Protein AF-A0A420QII5-F1 (afdb_monomer)

Nearest PDB structures (foldseek):
  6m53-assembly1_A-2 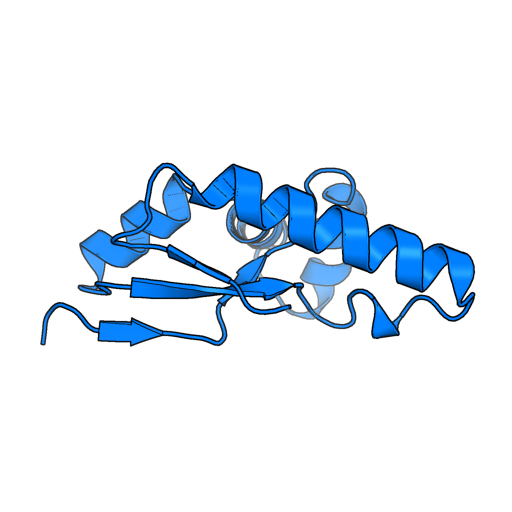 TM=9.913E-01  e=6.891E-16  Fusarium oxysporum
  7wjr-assembly1_B  TM=9.872E-01  e=1.453E-13  Aspergillus oryzae RIB40
  7a19-assembly1_A  TM=9.874E-01  e=4.466E-13  Aspergillus oryzae
  7wkl-assembly1_B  TM=9.883E-01  e=6.214E-13  Aspergillus oryzae
  7wmb-assembly1_A  TM=9.912E-01  e=9.236E-13  Aspergillus oryzae

Radius of gyration: 14.06 Å; Cα contacts (8 Å, |Δi|>4): 115; chains: 1; bounding box: 33×29×37 Å

Sequence (101 aa):
MLGKVALEEAFALPRHKERTRWWAGLFAIDPDKHAAEINDITDQRIKYMNEHGVGYTILSYTAPGVQDVWDPKEAQALAVEVNDYIADAIKAHPDRLGAFA

Mean predicted aligned error: 1.74 Å

InterPro domains:
  IPR032465 2-amino-3-carboxymuconate-6-semialdehyde decarboxylase [PTHR21240] (18-101)
  IPR032466 Metal-dependent hydrolase [SSF51556] (29-101)

Solvent-accessible surface area (backbone atoms only — not comparable to full-atom values): 5712 Å² total; per-residue (Å²): 126,72,61,39,74,51,70,86,42,55,34,54,63,69,93,42,46,70,60,47,27,58,58,26,64,78,83,35,100,49,20,69,60,51,36,51,56,30,50,42,77,70,58,70,49,46,50,50,26,60,78,68,28,39,40,32,39,29,31,33,77,34,86,67,53,55,80,69,44,83,52,68,68,59,22,52,52,49,50,52,52,52,50,56,49,52,53,64,71,37,62,89,37,71,82,38,41,50,71,60,132

Secondary structure (DSSP, 8-state):
--SEEEEEEEE--GGGHHHHHHHHTTT-S-HHHHHHHHH-SSSHHHHHHHHHTEEEEEEEEPSSGGGG--SHHHHHHHHHHHHHHHHHHHTT-TTTEEE--

Foldseek 3Di:
DAAAEEEAAEAEDLVCLVVQLVVCVVPPPRSVVVSVRRHDDPDVVVVVCVVVRHFAYEYEYDPPQLVVPPPPVVSVVRVVVVVVVNCVNCVVPPRHYHYDD

pLDDT: mean 98.55, std 0.8, range [91.56, 98.94]

Structure (mmCIF, N/CA/C/O backbone):
data_AF-A0A420QII5-F1
#
_entry.id   AF-A0A420QII5-F1
#
loop_
_atom_site.group_PDB
_atom_site.id
_atom_site.type_symbol
_atom_site.label_atom_id
_atom_site.label_alt_id
_atom_site.label_comp_id
_atom_site.label_asym_id
_atom_site.label_entity_id
_atom_site.label_seq_id
_atom_site.pdbx_PDB_ins_code
_atom_site.Cartn_x
_atom_site.Cartn_y
_atom_site.Cartn_z
_atom_site.occupancy
_atom_site.B_iso_or_equiv
_atom_site.auth_seq_id
_atom_site.auth_comp_id
_atom_site.auth_asym_id
_atom_site.auth_atom_id
_atom_site.pdbx_PDB_model_num
ATOM 1 N N . MET A 1 1 ? -16.838 12.866 14.434 1.00 91.56 1 MET A N 1
ATOM 2 C CA . MET A 1 1 ? -17.375 11.621 13.841 1.00 91.56 1 MET A CA 1
ATOM 3 C C . MET A 1 1 ? -16.298 10.546 13.905 1.00 91.56 1 MET A C 1
ATOM 5 O O . MET A 1 1 ? -15.187 10.802 13.439 1.00 91.56 1 MET A O 1
ATOM 9 N N . LEU A 1 2 ? -16.600 9.405 14.530 1.00 97.88 2 LEU A N 1
ATOM 10 C CA . LEU A 1 2 ? -15.729 8.222 14.561 1.00 97.88 2 LEU A CA 1
ATOM 11 C C . LEU A 1 2 ? -16.109 7.262 13.427 1.00 97.88 2 LEU A C 1
ATOM 13 O O . LEU A 1 2 ? -17.205 7.375 12.883 1.00 97.88 2 LEU A O 1
ATOM 17 N N . GLY A 1 3 ? -15.208 6.340 13.083 1.00 98.06 3 GLY A N 1
ATOM 18 C CA . GLY A 1 3 ? -15.475 5.317 12.069 1.00 98.06 3 GLY A CA 1
ATOM 19 C C . GLY A 1 3 ? -15.438 5.838 10.631 1.00 98.06 3 GLY A C 1
ATOM 20 O O . GLY A 1 3 ? -16.147 5.315 9.781 1.00 98.06 3 GLY A O 1
ATOM 21 N N . LYS A 1 4 ? -14.644 6.883 10.350 1.00 98.88 4 LYS A N 1
ATOM 22 C CA . LYS A 1 4 ? -14.464 7.376 8.971 1.00 98.88 4 LYS A CA 1
ATOM 23 C C . LYS A 1 4 ? -13.864 6.285 8.079 1.00 98.88 4 LYS A C 1
ATOM 25 O O . LYS A 1 4 ? -13.085 5.468 8.569 1.00 98.88 4 LYS A O 1
ATOM 30 N N . VAL A 1 5 ? -14.185 6.332 6.790 1.00 98.88 5 VAL A N 1
ATOM 31 C CA . VAL A 1 5 ? -13.570 5.492 5.757 1.00 98.88 5 VAL A CA 1
ATOM 32 C C . VAL A 1 5 ? -12.762 6.389 4.827 1.00 98.88 5 VAL A C 1
ATOM 34 O O . VAL A 1 5 ? -13.297 7.383 4.336 1.00 98.88 5 VAL A O 1
ATOM 37 N N . ALA A 1 6 ? -11.492 6.054 4.618 1.00 98.81 6 ALA A N 1
ATOM 38 C CA . ALA A 1 6 ? -10.615 6.697 3.641 1.00 98.81 6 ALA A CA 1
ATOM 39 C C . ALA A 1 6 ? -10.134 5.643 2.628 1.00 98.81 6 ALA A C 1
ATOM 41 O O . ALA A 1 6 ? -10.090 4.457 2.958 1.00 98.81 6 ALA A O 1
ATOM 42 N N . LEU A 1 7 ? -9.881 6.023 1.378 1.00 98.81 7 LEU A N 1
ATOM 43 C CA . LEU A 1 7 ? -9.710 5.048 0.292 1.00 98.81 7 LEU A CA 1
ATOM 44 C C . LEU A 1 7 ? -8.756 5.494 -0.823 1.00 98.81 7 LEU A C 1
ATOM 46 O O . LEU A 1 7 ? -8.803 4.946 -1.919 1.00 98.81 7 LEU A O 1
ATOM 50 N N . GLU A 1 8 ? -7.886 6.463 -0.551 1.00 98.75 8 GLU A N 1
ATOM 51 C CA . GLU A 1 8 ? -6.778 6.825 -1.443 1.00 98.75 8 GLU A CA 1
ATOM 52 C C . GLU A 1 8 ? -5.463 6.732 -0.657 1.00 98.75 8 GLU A C 1
ATOM 54 O O . GLU A 1 8 ? -4.653 7.653 -0.596 1.00 98.75 8 GLU A O 1
ATOM 59 N N . GLU A 1 9 ? -5.286 5.603 0.033 1.00 98.81 9 GLU A N 1
ATOM 60 C CA . GLU A 1 9 ? -4.261 5.447 1.061 1.00 98.81 9 GLU A CA 1
ATOM 61 C C . GLU A 1 9 ? -3.090 4.609 0.528 1.00 98.81 9 GLU A C 1
ATOM 63 O O . GLU A 1 9 ? -3.100 3.378 0.574 1.00 98.81 9 GLU A O 1
ATOM 68 N N . ALA A 1 10 ? -2.063 5.279 0.009 1.00 98.81 10 ALA A N 1
ATOM 69 C CA . ALA A 1 10 ? -0.979 4.613 -0.709 1.00 98.81 10 ALA A CA 1
ATOM 70 C C . ALA A 1 10 ? -0.055 3.750 0.181 1.00 98.81 10 ALA A C 1
ATOM 72 O O . ALA A 1 10 ? 0.238 4.103 1.333 1.00 98.81 10 ALA A O 1
ATOM 73 N N . PHE A 1 11 ? 0.482 2.670 -0.400 1.00 98.88 11 PHE A N 1
ATOM 74 C CA . PHE A 1 11 ? 1.623 1.903 0.118 1.00 98.88 11 PHE A CA 1
ATOM 75 C C . PHE A 1 11 ? 2.675 1.619 -0.970 1.00 98.88 11 PHE A C 1
ATOM 77 O O . PHE A 1 11 ? 2.408 1.733 -2.169 1.00 98.88 11 PHE A O 1
ATOM 84 N N . ALA A 1 12 ? 3.879 1.226 -0.553 1.00 98.81 12 ALA A N 1
ATOM 85 C CA . ALA A 1 12 ? 4.957 0.774 -1.432 1.00 98.81 12 ALA A CA 1
ATOM 86 C C . ALA A 1 12 ? 5.533 -0.573 -0.964 1.00 98.81 12 ALA A C 1
ATOM 88 O O . ALA A 1 12 ? 5.409 -0.950 0.198 1.00 98.81 12 ALA A O 1
ATOM 89 N N . LEU A 1 13 ? 6.184 -1.308 -1.873 1.00 98.75 13 LEU A N 1
ATOM 90 C CA . LEU A 1 13 ? 6.878 -2.543 -1.507 1.00 98.75 13 LEU A CA 1
ATOM 91 C C . LEU A 1 13 ? 8.159 -2.224 -0.712 1.00 98.75 13 LEU A C 1
ATOM 93 O O . LEU A 1 13 ? 8.985 -1.445 -1.204 1.00 98.75 13 LEU A O 1
ATOM 97 N N . PRO A 1 14 ? 8.426 -2.903 0.422 1.00 98.25 14 PRO A N 1
ATOM 98 C CA . PRO A 1 14 ? 9.612 -2.645 1.245 1.00 98.25 14 PRO A CA 1
ATOM 99 C C . PRO A 1 14 ? 10.949 -2.784 0.499 1.00 98.25 14 PRO A C 1
ATOM 101 O O . PRO A 1 14 ? 11.926 -2.098 0.814 1.00 98.25 14 PRO A O 1
ATOM 104 N N . ARG A 1 15 ? 11.006 -3.634 -0.539 1.00 98.56 15 ARG A N 1
ATOM 105 C CA . ARG A 1 15 ? 12.202 -3.808 -1.383 1.00 98.56 15 ARG A CA 1
ATOM 106 C C . ARG A 1 15 ? 12.562 -2.576 -2.223 1.00 98.56 15 ARG A C 1
ATOM 108 O O . ARG A 1 15 ? 13.650 -2.534 -2.783 1.00 98.56 15 ARG A O 1
ATOM 115 N N . HIS A 1 16 ? 11.677 -1.581 -2.310 1.00 98.12 16 HIS A N 1
ATOM 116 C CA . HIS A 1 16 ? 11.906 -0.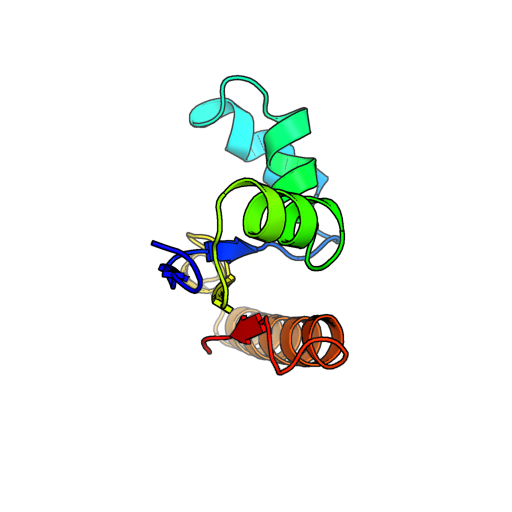321 -3.017 1.00 98.12 16 HIS A CA 1
ATOM 117 C C . HIS A 1 16 ? 12.240 0.856 -2.088 1.00 98.12 16 HIS A C 1
ATOM 119 O O . HIS A 1 16 ? 12.297 1.984 -2.570 1.00 98.12 16 HIS A O 1
ATOM 125 N N . LYS A 1 17 ? 12.474 0.638 -0.785 1.00 96.31 17 LYS A N 1
ATOM 126 C CA . LYS A 1 17 ? 12.644 1.711 0.218 1.00 96.31 17 LYS A CA 1
ATOM 127 C C . LYS A 1 17 ? 13.647 2.806 -0.174 1.00 96.31 17 LYS A C 1
ATOM 129 O O . LYS A 1 17 ? 13.347 3.982 0.011 1.00 96.31 17 LYS A O 1
ATOM 134 N N . GLU A 1 18 ? 14.788 2.460 -0.772 1.00 97.81 18 GLU A N 1
ATOM 135 C CA . GLU A 1 18 ? 15.781 3.439 -1.232 1.00 97.81 18 GLU A CA 1
ATOM 136 C C . GLU A 1 18 ? 15.228 4.315 -2.365 1.00 97.81 18 GLU A C 1
ATOM 138 O O . GLU A 1 18 ? 15.372 5.538 -2.337 1.00 97.81 18 GLU A O 1
ATOM 143 N N . ARG A 1 19 ? 14.545 3.695 -3.337 1.00 97.31 19 ARG A N 1
ATOM 144 C CA . ARG A 1 19 ? 13.897 4.388 -4.459 1.00 97.31 19 ARG A CA 1
ATOM 145 C C . ARG A 1 19 ? 12.749 5.268 -3.966 1.00 97.31 19 ARG A C 1
ATOM 147 O O . ARG A 1 19 ? 12.651 6.417 -4.382 1.00 97.31 19 ARG A O 1
ATOM 154 N N . THR A 1 20 ? 11.919 4.756 -3.062 1.00 98.31 20 THR A N 1
ATOM 155 C CA . THR A 1 20 ? 10.823 5.502 -2.433 1.00 98.31 20 THR A CA 1
ATOM 156 C C . THR A 1 20 ? 11.344 6.755 -1.735 1.00 98.31 20 THR A C 1
ATOM 158 O O . THR A 1 20 ? 10.858 7.850 -2.006 1.00 98.31 20 THR A O 1
ATOM 161 N N . ARG A 1 21 ? 12.381 6.621 -0.896 1.00 98.50 21 ARG A N 1
ATOM 162 C CA . ARG A 1 21 ? 13.013 7.754 -0.206 1.00 98.50 21 ARG A CA 1
ATOM 163 C C . ARG A 1 21 ? 13.571 8.784 -1.188 1.00 98.50 21 ARG A C 1
ATOM 165 O O . ARG A 1 21 ? 13.391 9.980 -0.985 1.00 98.50 21 ARG A O 1
ATOM 172 N N . TRP A 1 22 ? 14.244 8.329 -2.246 1.00 98.44 22 TRP A N 1
ATOM 173 C CA . TRP A 1 22 ? 14.791 9.216 -3.273 1.00 98.44 22 TRP A CA 1
ATOM 174 C C . TRP A 1 22 ? 13.700 10.078 -3.923 1.00 98.44 22 TRP A C 1
ATOM 176 O O . TRP A 1 22 ? 13.813 11.302 -3.930 1.00 98.44 22 TRP A O 1
ATOM 186 N N . TRP A 1 23 ? 12.620 9.458 -4.411 1.00 98.56 23 TRP A N 1
ATOM 187 C CA . TRP A 1 23 ? 11.505 10.178 -5.039 1.00 98.56 23 TRP A CA 1
ATOM 188 C C . TRP A 1 23 ? 10.762 11.092 -4.067 1.00 98.56 23 TRP A C 1
ATOM 190 O O . TRP A 1 23 ? 10.370 12.194 -4.450 1.00 98.56 23 TRP A O 1
ATOM 200 N N . ALA A 1 24 ? 10.632 10.679 -2.805 1.00 98.44 24 ALA A N 1
ATOM 201 C CA . ALA A 1 24 ? 10.017 11.491 -1.763 1.00 98.44 24 ALA A CA 1
ATOM 202 C C . ALA A 1 24 ? 10.700 12.850 -1.582 1.00 98.44 24 ALA A C 1
ATOM 204 O O . ALA A 1 24 ? 10.024 13.813 -1.236 1.00 98.44 24 ALA A O 1
ATOM 205 N N . GLY A 1 25 ? 11.992 12.978 -1.906 1.00 98.44 25 GLY A N 1
ATOM 206 C CA . GLY A 1 25 ? 12.701 14.260 -1.869 1.00 98.44 25 GLY A CA 1
ATOM 207 C C . GLY A 1 25 ? 12.108 15.350 -2.775 1.00 98.44 25 GLY A C 1
ATOM 208 O O . GLY A 1 25 ? 12.454 16.517 -2.616 1.00 98.44 25 GLY A O 1
ATOM 209 N N . LEU A 1 26 ? 11.213 14.997 -3.706 1.00 98.50 26 LEU A N 1
ATOM 210 C CA . LEU A 1 26 ? 10.536 15.948 -4.593 1.00 98.50 26 LEU A CA 1
ATOM 211 C C . LEU A 1 26 ? 9.161 16.409 -4.088 1.00 98.50 26 LEU A C 1
ATOM 213 O O . LEU A 1 26 ? 8.673 17.437 -4.551 1.00 98.50 26 LEU A O 1
ATOM 217 N N . PHE A 1 27 ? 8.524 15.673 -3.174 1.00 98.19 27 PHE A N 1
ATOM 218 C CA . PHE A 1 27 ? 7.139 15.942 -2.755 1.00 98.19 27 PHE A CA 1
ATOM 219 C C . PHE A 1 27 ? 6.902 15.864 -1.239 1.00 98.19 27 PHE A C 1
ATOM 221 O O . PHE A 1 27 ? 5.823 16.220 -0.769 1.00 98.19 27 PHE A O 1
ATOM 228 N N . ALA A 1 28 ? 7.891 15.430 -0.458 1.00 98.38 28 ALA A N 1
ATOM 229 C CA . ALA A 1 28 ? 7.855 15.392 0.996 1.00 98.38 28 ALA A CA 1
ATOM 230 C C . ALA A 1 28 ? 9.026 16.200 1.569 1.00 98.38 28 ALA A C 1
ATOM 232 O O . ALA A 1 28 ? 10.180 16.001 1.200 1.00 98.38 28 ALA A O 1
ATOM 233 N N . ILE A 1 29 ? 8.728 17.091 2.517 1.00 98.50 29 ILE A N 1
ATOM 234 C CA . ILE A 1 29 ? 9.751 17.876 3.231 1.00 98.50 29 ILE A CA 1
ATOM 235 C C . ILE A 1 29 ? 10.646 17.007 4.130 1.00 98.50 29 ILE A C 1
ATOM 237 O O . ILE A 1 29 ? 11.772 17.390 4.431 1.00 98.50 29 ILE A O 1
ATOM 241 N N . ASP A 1 30 ? 10.137 15.846 4.547 1.00 98.50 30 ASP A N 1
ATOM 242 C CA . ASP A 1 30 ? 10.847 14.820 5.307 1.00 98.50 30 ASP A CA 1
ATOM 243 C C . ASP A 1 30 ? 10.716 13.480 4.553 1.00 98.50 30 ASP A C 1
ATOM 245 O O . ASP A 1 30 ? 9.732 12.749 4.731 1.00 98.50 30 ASP A O 1
ATOM 249 N N . PRO A 1 31 ? 11.659 13.174 3.641 1.00 98.25 31 PRO A N 1
ATOM 250 C CA . PRO A 1 31 ? 11.593 11.973 2.813 1.00 98.25 31 PRO A CA 1
ATOM 251 C C . PRO A 1 31 ? 11.827 10.689 3.615 1.00 98.25 31 PRO A C 1
ATOM 253 O O . PRO A 1 31 ? 11.356 9.627 3.208 1.00 98.25 31 PRO A O 1
ATOM 256 N N . ASP A 1 32 ? 12.528 10.774 4.749 1.00 98.50 32 ASP A N 1
ATOM 257 C CA . ASP A 1 32 ? 12.763 9.645 5.647 1.00 98.50 32 ASP A CA 1
ATOM 258 C C . ASP A 1 32 ? 11.463 9.239 6.343 1.00 98.50 32 ASP A C 1
ATOM 260 O O . ASP A 1 32 ? 11.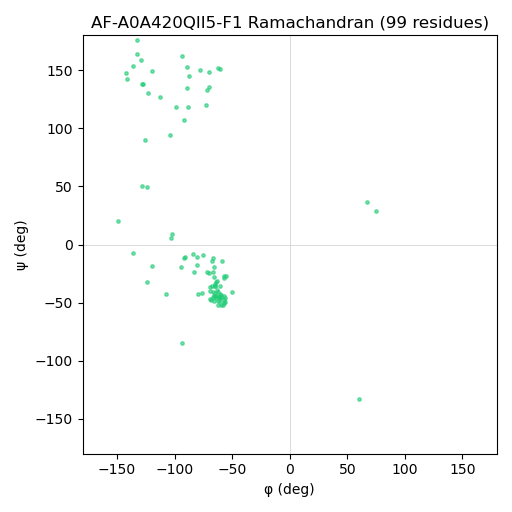087 8.064 6.317 1.00 98.50 32 ASP A O 1
ATOM 264 N N . LYS A 1 33 ? 10.720 10.218 6.873 1.00 98.56 33 LYS A N 1
ATOM 265 C CA . LYS A 1 33 ?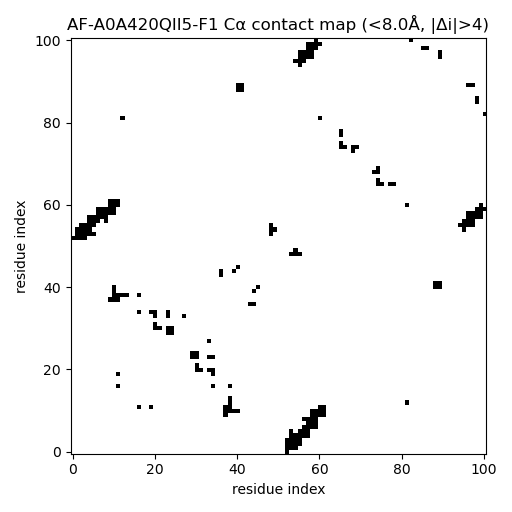 9.383 9.983 7.424 1.00 98.56 33 LYS A CA 1
ATOM 266 C C . LYS A 1 33 ? 8.426 9.431 6.369 1.00 98.56 33 LYS A C 1
ATOM 268 O O . LYS A 1 33 ? 7.773 8.422 6.625 1.00 98.56 33 LYS A O 1
ATOM 273 N N . HIS A 1 34 ? 8.369 10.043 5.183 1.00 98.69 34 HIS A N 1
ATOM 274 C CA . HIS A 1 34 ? 7.493 9.562 4.112 1.00 98.69 34 HIS A CA 1
ATOM 275 C C . HIS A 1 34 ? 7.795 8.102 3.749 1.00 98.69 34 HIS A C 1
ATOM 277 O O . HIS A 1 34 ? 6.882 7.282 3.682 1.00 98.69 34 HIS A O 1
ATOM 283 N N . ALA A 1 35 ? 9.073 7.763 3.551 1.00 98.50 35 ALA A N 1
ATOM 284 C CA . ALA A 1 35 ? 9.480 6.403 3.219 1.00 98.50 35 ALA A CA 1
ATOM 285 C C . ALA A 1 35 ? 9.164 5.403 4.344 1.00 98.50 35 ALA A C 1
ATOM 287 O O . ALA A 1 35 ? 8.856 4.250 4.049 1.00 98.50 35 ALA A O 1
ATOM 288 N N . ALA A 1 36 ? 9.216 5.814 5.612 1.00 98.50 36 ALA A N 1
ATOM 289 C CA . ALA A 1 36 ? 8.804 4.964 6.724 1.00 98.50 36 ALA A CA 1
ATOM 290 C C . ALA A 1 36 ? 7.284 4.707 6.717 1.00 98.50 36 ALA A C 1
ATOM 292 O O . ALA A 1 36 ? 6.865 3.558 6.801 1.00 98.50 36 ALA A O 1
ATOM 293 N N . GLU A 1 37 ? 6.461 5.747 6.555 1.00 98.69 37 GLU A N 1
ATOM 294 C CA . GLU A 1 37 ? 4.992 5.640 6.608 1.00 98.69 37 GLU A CA 1
ATOM 295 C C . GLU A 1 37 ? 4.396 4.888 5.409 1.00 98.69 37 GLU A C 1
ATOM 297 O O . GLU A 1 37 ? 3.483 4.079 5.566 1.00 98.69 37 GLU A O 1
ATOM 302 N N . ILE A 1 38 ? 4.915 5.117 4.200 1.00 98.56 38 ILE A N 1
ATOM 303 C CA . ILE A 1 38 ? 4.408 4.457 2.987 1.00 98.56 38 ILE A CA 1
ATOM 304 C C . ILE A 1 38 ? 4.773 2.965 2.917 1.00 98.56 38 ILE A C 1
ATOM 306 O O . ILE A 1 38 ? 4.090 2.203 2.236 1.00 98.56 38 ILE A O 1
ATOM 310 N N . ASN A 1 39 ? 5.832 2.541 3.614 1.00 98.50 39 ASN A N 1
ATOM 311 C CA . ASN A 1 39 ? 6.228 1.133 3.710 1.00 98.50 39 ASN A CA 1
ATOM 312 C C . ASN A 1 39 ? 5.602 0.418 4.924 1.00 98.50 39 ASN A C 1
ATOM 314 O O . ASN A 1 39 ? 5.693 -0.805 5.011 1.00 98.50 39 ASN A O 1
ATOM 318 N N . ASP A 1 40 ? 4.987 1.155 5.855 1.00 98.50 40 ASP A N 1
ATOM 319 C CA . ASP A 1 40 ? 4.247 0.597 6.987 1.00 98.50 40 ASP A CA 1
ATOM 320 C C . ASP A 1 40 ? 2.769 0.355 6.636 1.00 98.50 40 ASP A C 1
ATOM 322 O O . ASP A 1 40 ? 2.073 1.214 6.076 1.00 98.50 40 ASP A O 1
ATOM 326 N N . ILE A 1 41 ? 2.277 -0.825 7.020 1.00 98.75 41 ILE A N 1
ATOM 327 C CA . ILE A 1 41 ? 0.891 -1.248 6.796 1.00 98.75 41 ILE A CA 1
ATOM 328 C C . ILE A 1 41 ? 0.086 -1.241 8.098 1.00 98.75 41 ILE A C 1
ATOM 330 O O . ILE A 1 41 ? -1.060 -0.790 8.099 1.00 98.75 41 ILE A O 1
ATOM 334 N N . THR A 1 42 ? 0.656 -1.727 9.204 1.00 98.38 42 THR A N 1
ATOM 335 C CA . THR A 1 42 ? -0.124 -2.093 10.398 1.00 98.38 42 THR A CA 1
ATOM 336 C C . THR A 1 42 ? 0.245 -1.331 11.661 1.00 98.38 42 THR A C 1
ATOM 338 O O . THR A 1 42 ? -0.570 -1.299 12.578 1.00 98.38 42 THR A O 1
ATOM 341 N N . ASP A 1 43 ? 1.415 -0.701 11.745 1.00 98.25 43 ASP A N 1
ATOM 342 C CA . ASP A 1 43 ? 1.865 -0.098 13.000 1.00 98.25 43 ASP A CA 1
ATOM 343 C C . ASP A 1 43 ? 1.479 1.385 13.078 1.00 98.25 43 ASP A C 1
ATOM 345 O O . ASP A 1 43 ? 0.437 1.767 13.627 1.00 98.25 43 ASP A O 1
ATOM 349 N N . G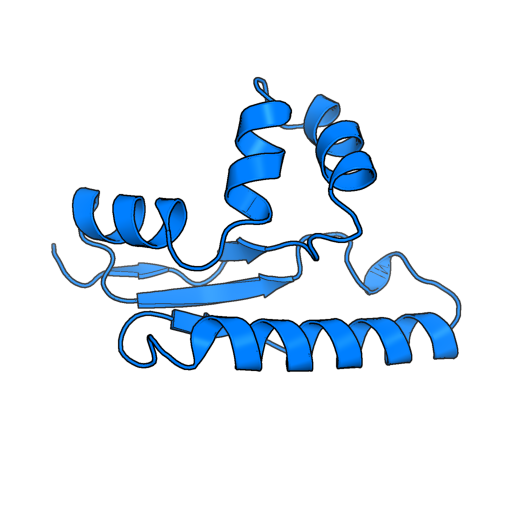LN A 1 44 ? 2.310 2.252 12.505 1.00 98.31 44 GLN A N 1
ATOM 350 C CA . GLN A 1 44 ? 2.138 3.700 12.548 1.00 98.31 44 GLN A CA 1
ATOM 351 C C . GLN A 1 44 ? 0.864 4.142 11.809 1.00 98.31 44 GLN A C 1
ATOM 353 O O . GLN A 1 44 ? 0.180 5.069 12.255 1.00 98.31 44 GLN A O 1
ATOM 358 N N . ARG A 1 45 ? 0.488 3.446 10.733 1.00 98.62 45 ARG A N 1
ATOM 359 C CA . ARG A 1 45 ? -0.748 3.695 9.984 1.00 98.62 45 ARG A CA 1
ATOM 360 C C . ARG A 1 45 ? -1.998 3.482 10.837 1.00 98.62 45 ARG A C 1
ATOM 362 O O . ARG A 1 45 ? -2.824 4.390 10.950 1.00 98.62 45 ARG A O 1
ATOM 369 N N . ILE A 1 46 ? -2.124 2.327 11.499 1.00 98.69 46 ILE A N 1
ATOM 370 C CA . ILE A 1 46 ? -3.270 2.042 12.381 1.00 98.69 46 ILE A CA 1
ATOM 371 C C . ILE A 1 46 ? -3.268 2.984 13.587 1.00 98.69 46 ILE A C 1
ATOM 373 O O . ILE A 1 46 ? -4.334 3.434 14.019 1.00 98.69 46 ILE A O 1
ATOM 377 N N . LYS A 1 47 ? -2.091 3.344 14.111 1.00 98.81 47 LYS A N 1
ATOM 378 C CA . LYS A 1 47 ? -1.978 4.351 15.171 1.00 98.81 47 LYS A CA 1
ATOM 379 C C . LYS A 1 47 ? -2.614 5.682 14.755 1.00 98.81 47 LYS A C 1
ATOM 381 O O . LYS A 1 47 ? -3.472 6.180 15.485 1.00 98.81 47 LYS A O 1
ATOM 386 N N . TYR A 1 48 ? -2.297 6.204 13.569 1.00 98.81 48 TYR A N 1
ATOM 387 C CA . TYR A 1 48 ? -2.934 7.425 13.062 1.00 98.81 48 TYR A CA 1
ATOM 388 C C . TYR A 1 48 ? -4.436 7.262 12.836 1.00 98.81 48 TYR A C 1
ATOM 390 O O . TYR A 1 48 ? -5.214 8.159 13.172 1.00 98.81 48 TYR A O 1
ATOM 398 N N . MET A 1 49 ? -4.871 6.107 12.326 1.00 98.81 49 MET A N 1
ATOM 399 C CA . MET A 1 49 ? -6.298 5.821 12.175 1.00 98.81 49 MET A CA 1
ATOM 400 C C . MET A 1 49 ? -7.031 5.920 13.519 1.00 98.81 49 MET A C 1
ATOM 402 O O . MET A 1 49 ? -8.093 6.541 13.599 1.00 98.81 49 MET A O 1
ATOM 406 N N . ASN A 1 50 ? -6.452 5.367 14.586 1.00 98.75 50 ASN A N 1
ATOM 407 C CA . ASN A 1 50 ? -7.024 5.421 15.930 1.00 98.75 50 ASN A CA 1
ATOM 408 C C . ASN A 1 50 ? -7.062 6.859 16.474 1.00 98.75 50 ASN A C 1
ATOM 410 O O . ASN A 1 50 ? -8.113 7.308 16.931 1.00 98.75 50 ASN A O 1
ATOM 414 N N . GLU A 1 51 ? -5.949 7.593 16.381 1.00 98.75 51 GLU A N 1
ATOM 415 C CA . GLU A 1 51 ? -5.821 8.976 16.872 1.00 98.75 51 GLU A CA 1
ATOM 416 C C . GLU A 1 51 ? -6.807 9.933 16.189 1.00 98.75 51 GLU A C 1
ATOM 418 O O . GLU A 1 51 ? -7.370 10.825 16.827 1.00 98.75 51 GLU A O 1
ATOM 423 N N . HIS A 1 52 ? -7.071 9.719 14.900 1.00 98.75 52 HIS A N 1
ATOM 424 C CA . HIS A 1 52 ? -7.919 10.598 14.101 1.00 98.75 52 HIS A CA 1
ATOM 425 C C . HIS A 1 52 ? -9.329 10.050 13.856 1.00 98.75 52 HIS A C 1
ATOM 427 O O . HIS A 1 52 ? -10.117 10.678 13.145 1.00 98.75 52 HIS A O 1
ATOM 433 N N . GLY A 1 53 ? -9.705 8.915 14.454 1.00 98.69 53 GLY A N 1
ATOM 434 C CA . GLY A 1 53 ? -11.047 8.333 14.353 1.00 98.69 53 GLY A CA 1
ATOM 435 C C . GLY A 1 53 ? -11.410 7.822 12.952 1.00 98.69 53 GLY A C 1
ATOM 436 O O . GLY A 1 53 ? -12.555 7.999 12.511 1.00 98.69 53 GLY A O 1
ATOM 437 N N . VAL A 1 54 ? -10.439 7.260 12.231 1.00 98.88 54 VAL A N 1
ATOM 438 C CA . VAL A 1 54 ? -10.622 6.510 10.981 1.00 98.88 54 VAL A CA 1
ATOM 439 C C . VAL A 1 54 ? -10.859 5.041 11.336 1.00 98.88 54 VAL A C 1
ATOM 441 O O . VAL A 1 54 ? -10.040 4.388 11.982 1.00 98.88 54 VAL A O 1
ATOM 444 N N . GLY A 1 55 ? -12.035 4.542 10.969 1.00 98.81 55 GLY A N 1
ATOM 445 C CA . GLY A 1 55 ? -12.438 3.164 11.232 1.00 98.81 55 GLY A CA 1
ATOM 446 C C . GLY A 1 55 ? -11.823 2.195 10.236 1.00 98.81 55 GLY A C 1
ATOM 447 O O . GLY A 1 55 ? -11.333 1.152 10.655 1.00 98.81 55 GLY A O 1
ATOM 448 N N . TYR A 1 56 ? -11.806 2.576 8.957 1.00 98.94 56 TYR A N 1
ATOM 449 C CA . TYR A 1 56 ? -11.387 1.705 7.867 1.00 98.94 56 TYR A CA 1
ATOM 450 C C . TYR A 1 56 ? -10.587 2.463 6.807 1.00 98.94 56 TYR A C 1
ATOM 452 O O . TYR A 1 56 ? -10.927 3.604 6.482 1.00 98.94 56 TYR A O 1
ATOM 460 N N . THR A 1 57 ? -9.562 1.831 6.246 1.00 98.94 57 THR A N 1
ATOM 461 C CA . THR A 1 57 ? -8.836 2.348 5.082 1.00 98.94 57 THR A CA 1
ATOM 462 C C . THR A 1 57 ? -8.764 1.312 3.968 1.00 98.94 57 THR A C 1
ATOM 464 O O . THR A 1 57 ? -8.532 0.131 4.221 1.00 98.94 57 THR A O 1
ATOM 467 N N . ILE A 1 58 ? -8.963 1.752 2.725 1.00 98.94 58 ILE A N 1
ATOM 468 C CA . ILE A 1 58 ? -8.669 0.943 1.538 1.00 98.94 58 ILE A CA 1
ATOM 469 C C . ILE A 1 58 ? -7.310 1.387 1.005 1.00 98.94 58 ILE A C 1
ATOM 471 O O . ILE A 1 58 ? -7.133 2.553 0.650 1.00 98.94 58 ILE A O 1
ATOM 475 N N . LEU A 1 59 ? -6.357 0.460 0.990 1.00 98.94 59 LEU A N 1
ATOM 476 C CA . LEU A 1 59 ? -4.990 0.702 0.552 1.00 98.94 59 LEU A CA 1
ATOM 477 C C . LEU A 1 59 ? -4.856 0.501 -0.961 1.00 98.94 59 LEU A C 1
ATOM 479 O O . LEU A 1 59 ? -5.491 -0.380 -1.541 1.00 98.94 59 LEU A O 1
ATOM 483 N N . SER A 1 60 ? -4.004 1.290 -1.602 1.00 98.94 60 SER A N 1
ATOM 484 C CA . SER A 1 60 ? -3.692 1.170 -3.030 1.00 98.94 60 SER A CA 1
ATOM 485 C C . SER A 1 60 ? -2.191 1.298 -3.272 1.00 98.94 60 SER A C 1
ATOM 487 O O . SER A 1 60 ? -1.463 1.902 -2.480 1.00 98.94 60 SER A O 1
ATOM 489 N N . TYR A 1 61 ? -1.689 0.697 -4.351 1.00 98.88 61 TYR A N 1
ATOM 490 C CA . TYR A 1 61 ? -0.269 0.807 -4.670 1.00 98.88 61 TYR A CA 1
ATOM 491 C C . TYR A 1 61 ? 0.070 2.228 -5.126 1.00 98.88 61 TYR A C 1
ATOM 493 O O . TYR A 1 61 ? -0.664 2.833 -5.906 1.00 98.88 61 TYR A O 1
ATOM 501 N N . THR A 1 62 ? 1.175 2.770 -4.616 1.00 98.69 62 THR A N 1
ATOM 502 C CA . THR A 1 62 ? 1.560 4.161 -4.869 1.00 98.69 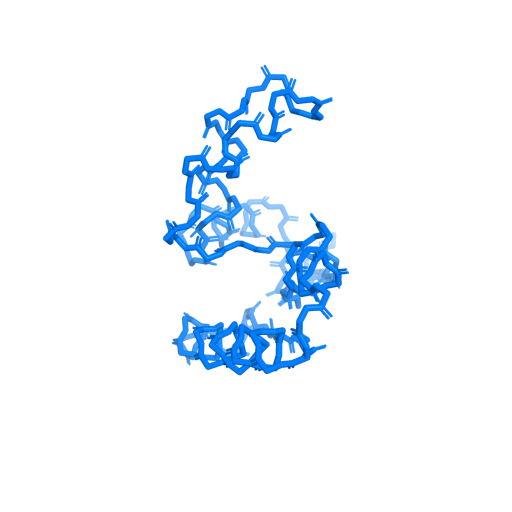62 THR A CA 1
ATOM 503 C C . THR A 1 62 ? 1.835 4.451 -6.346 1.00 98.69 62 THR A C 1
ATOM 505 O O . THR A 1 62 ? 2.288 3.585 -7.096 1.00 98.69 62 THR A O 1
ATOM 508 N N . ALA A 1 63 ? 1.619 5.702 -6.753 1.00 98.38 63 ALA A N 1
ATOM 509 C CA . ALA A 1 63 ? 1.905 6.175 -8.100 1.00 98.38 63 ALA A CA 1
ATOM 510 C C . ALA A 1 63 ? 3.413 6.444 -8.315 1.00 98.38 63 ALA A C 1
ATOM 512 O O . ALA A 1 63 ? 4.111 6.836 -7.376 1.00 98.38 63 ALA A O 1
ATOM 513 N N . PRO A 1 64 ? 3.930 6.287 -9.552 1.00 98.44 64 PRO A N 1
ATOM 514 C CA . PRO A 1 64 ? 3.259 5.736 -10.742 1.00 98.44 64 PRO A CA 1
ATOM 515 C C . PRO A 1 64 ? 3.096 4.204 -10.721 1.00 98.44 64 PRO A C 1
ATOM 517 O O . PRO A 1 64 ? 2.396 3.656 -11.563 1.00 98.44 64 PRO A O 1
ATOM 520 N N . GLY A 1 65 ? 3.715 3.507 -9.766 1.00 98.56 65 GLY A N 1
ATOM 521 C CA . GLY A 1 65 ? 3.466 2.089 -9.516 1.00 98.56 65 GLY A CA 1
ATOM 522 C C . GLY A 1 65 ? 3.771 1.186 -10.711 1.00 98.56 65 GLY A C 1
ATOM 523 O O . GLY A 1 65 ? 4.834 1.276 -11.322 1.00 98.56 65 GLY A O 1
ATOM 524 N N . VAL A 1 66 ? 2.840 0.284 -11.023 1.00 98.75 66 VAL A N 1
ATOM 525 C CA . VAL A 1 66 ? 2.951 -0.645 -12.160 1.00 98.75 66 VAL A CA 1
ATOM 526 C C . VAL A 1 66 ? 2.937 0.105 -13.495 1.00 98.75 66 VAL A C 1
ATOM 528 O O . VAL A 1 66 ? 3.557 -0.349 -14.451 1.00 98.75 66 VAL A O 1
ATOM 531 N N . GLN A 1 67 ? 2.291 1.271 -13.566 1.00 98.75 67 GLN A N 1
ATOM 532 C CA . GLN A 1 67 ? 2.178 2.059 -14.795 1.00 98.75 67 GLN A CA 1
ATOM 533 C C . GLN A 1 67 ? 3.518 2.653 -15.265 1.00 98.75 67 GLN A C 1
ATOM 535 O O . GLN A 1 67 ? 3.613 3.076 -16.414 1.00 98.75 67 GLN A O 1
ATOM 540 N N . ASP A 1 68 ? 4.551 2.659 -14.418 1.00 98.75 68 ASP A N 1
ATOM 541 C CA . ASP A 1 68 ? 5.921 3.057 -14.787 1.00 98.75 68 ASP A CA 1
ATOM 542 C C . ASP A 1 68 ? 6.703 1.938 -15.497 1.00 98.75 68 ASP A C 1
ATOM 544 O O . ASP A 1 68 ? 7.724 2.179 -16.140 1.00 98.75 68 ASP A O 1
ATOM 548 N N . VAL A 1 69 ? 6.237 0.691 -15.384 1.00 98.75 69 VAL A N 1
ATOM 549 C CA . VAL A 1 69 ? 6.899 -0.480 -15.962 1.00 98.75 69 VAL A CA 1
ATOM 550 C C . VAL A 1 69 ? 6.338 -0.729 -17.358 1.00 98.75 69 VAL A C 1
ATOM 552 O O . VAL A 1 69 ? 5.204 -1.173 -17.523 1.00 98.75 69 VAL A O 1
ATOM 555 N N . TRP A 1 70 ? 7.134 -0.440 -18.388 1.00 98.69 70 TRP A N 1
ATOM 556 C CA . TRP A 1 70 ? 6.687 -0.553 -19.781 1.00 98.69 70 TRP A CA 1
ATOM 557 C C . TRP A 1 70 ? 6.784 -1.976 -20.349 1.00 98.69 70 TRP A C 1
ATOM 559 O O . TRP A 1 70 ? 6.092 -2.279 -21.322 1.00 98.69 70 TRP A O 1
ATOM 569 N N . ASP A 1 71 ? 7.643 -2.844 -19.795 1.00 98.81 71 ASP A N 1
ATOM 570 C CA . ASP A 1 71 ? 7.688 -4.252 -20.197 1.00 98.81 71 ASP A CA 1
ATOM 571 C C . ASP A 1 71 ? 6.450 -4.984 -19.648 1.00 98.81 71 ASP A C 1
ATOM 573 O O . ASP A 1 71 ? 6.270 -5.048 -18.429 1.00 98.81 71 ASP A O 1
ATOM 577 N N . PRO A 1 72 ? 5.594 -5.577 -20.502 1.00 98.75 72 PRO A N 1
ATOM 578 C CA . PRO A 1 72 ? 4.341 -6.165 -20.038 1.00 98.75 72 PRO A CA 1
ATOM 579 C C . PRO A 1 72 ? 4.517 -7.344 -19.077 1.00 98.75 72 PRO A C 1
ATOM 581 O O . PRO A 1 72 ? 3.658 -7.569 -18.226 1.00 98.75 72 PRO A O 1
ATOM 584 N N . LYS A 1 73 ? 5.599 -8.126 -19.210 1.00 98.81 73 LYS A N 1
ATOM 585 C CA . LYS A 1 73 ? 5.823 -9.297 -18.351 1.00 98.81 73 LYS A CA 1
ATOM 586 C C . LYS A 1 73 ? 6.300 -8.864 -16.973 1.00 98.81 73 LYS A C 1
ATOM 588 O O . LYS A 1 73 ? 5.831 -9.412 -15.978 1.00 98.81 73 LYS A O 1
ATOM 593 N N . GLU A 1 74 ? 7.190 -7.881 -16.918 1.00 98.81 74 GLU A N 1
ATOM 594 C CA . GLU A 1 74 ? 7.648 -7.273 -15.673 1.00 98.81 74 GLU A CA 1
ATOM 595 C C . GLU A 1 74 ? 6.498 -6.555 -14.954 1.00 98.81 74 GLU A C 1
ATOM 597 O O . GLU A 1 74 ? 6.287 -6.788 -13.764 1.00 98.81 74 GLU A O 1
ATOM 602 N N . ALA A 1 75 ? 5.699 -5.763 -15.677 1.00 98.88 7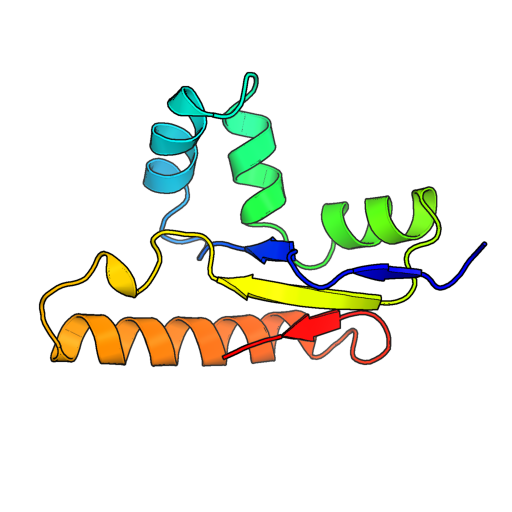5 ALA A N 1
ATOM 603 C CA . ALA A 1 75 ? 4.547 -5.054 -15.121 1.00 98.88 75 ALA A CA 1
ATOM 604 C C . ALA A 1 75 ? 3.514 -6.023 -14.531 1.00 98.88 75 ALA A C 1
ATOM 606 O O . ALA A 1 75 ? 3.056 -5.842 -13.402 1.00 98.88 75 ALA A O 1
ATOM 607 N N . GLN A 1 76 ? 3.194 -7.097 -15.263 1.00 98.88 76 GLN A N 1
ATOM 608 C CA . GLN A 1 76 ? 2.292 -8.142 -14.786 1.00 98.88 76 GLN A CA 1
ATOM 609 C C . GLN A 1 76 ? 2.841 -8.840 -13.536 1.00 98.88 76 GLN A C 1
ATOM 611 O O . GLN A 1 76 ? 2.094 -9.057 -12.583 1.00 98.88 76 GLN A O 1
ATOM 616 N N . ALA A 1 77 ? 4.128 -9.200 -13.525 1.00 98.88 77 ALA A N 1
ATOM 617 C CA . ALA A 1 77 ? 4.748 -9.851 -12.373 1.00 98.88 77 ALA A CA 1
ATOM 618 C C . ALA A 1 77 ? 4.727 -8.945 -11.132 1.00 98.88 77 ALA A C 1
ATOM 620 O O . ALA A 1 77 ? 4.403 -9.412 -10.041 1.00 98.88 77 ALA A O 1
ATOM 621 N N . LEU A 1 78 ? 5.000 -7.648 -11.309 1.00 98.88 78 LEU A N 1
ATOM 622 C CA . LEU A 1 78 ? 4.931 -6.662 -10.235 1.00 98.88 78 LEU A CA 1
ATOM 623 C C . LEU A 1 78 ? 3.503 -6.496 -9.701 1.00 98.88 78 LEU A C 1
ATOM 625 O O . LEU A 1 78 ? 3.319 -6.463 -8.490 1.00 98.88 78 LEU A O 1
ATOM 629 N N . ALA A 1 79 ? 2.493 -6.415 -10.571 1.00 98.94 79 ALA A N 1
ATOM 630 C CA . ALA A 1 79 ? 1.098 -6.296 -10.144 1.00 98.94 79 ALA A CA 1
ATOM 631 C C . ALA A 1 79 ? 0.651 -7.496 -9.292 1.00 98.94 79 ALA A C 1
ATOM 633 O O . ALA A 1 79 ? 0.008 -7.317 -8.259 1.00 98.94 79 ALA A O 1
ATOM 634 N N . VAL A 1 80 ? 1.028 -8.716 -9.693 1.00 98.88 80 VAL A N 1
ATOM 635 C CA . VAL A 1 80 ? 0.750 -9.934 -8.913 1.00 98.88 80 VAL A CA 1
ATOM 636 C C . VAL A 1 80 ? 1.454 -9.880 -7.555 1.00 98.88 80 VAL A C 1
ATOM 638 O O . VAL A 1 80 ? 0.799 -10.059 -6.534 1.00 98.88 80 VAL A O 1
ATOM 641 N N . GLU A 1 81 ? 2.751 -9.552 -7.526 1.00 98.88 81 GLU A N 1
ATOM 642 C CA . GLU A 1 81 ? 3.517 -9.417 -6.278 1.00 98.88 81 GLU A CA 1
ATOM 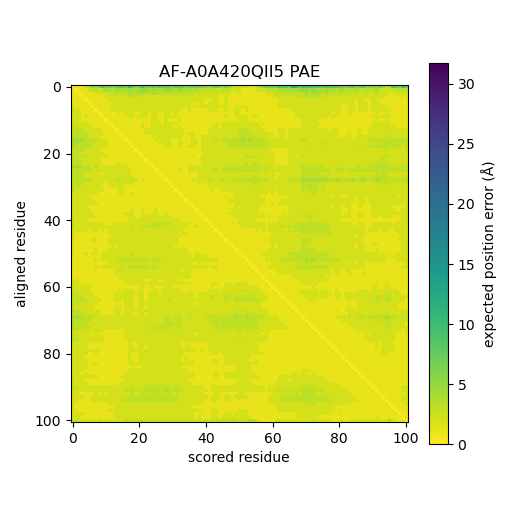643 C C . GLU A 1 81 ? 2.875 -8.409 -5.313 1.00 98.88 81 GLU A C 1
ATOM 645 O O . GLU A 1 81 ? 2.738 -8.689 -4.125 1.00 98.88 81 GLU A O 1
ATOM 650 N N . VAL A 1 82 ? 2.478 -7.239 -5.818 1.00 98.94 82 VAL A N 1
ATOM 651 C CA . VAL A 1 82 ? 1.856 -6.167 -5.030 1.00 98.94 82 VAL A CA 1
ATOM 652 C C . VAL A 1 82 ? 0.543 -6.630 -4.403 1.00 98.94 82 VAL A C 1
ATOM 654 O O . VAL A 1 82 ? 0.325 -6.397 -3.212 1.00 98.94 82 VAL A O 1
ATOM 657 N N . ASN A 1 83 ? -0.304 -7.305 -5.182 1.00 98.94 83 ASN A N 1
ATOM 658 C CA . ASN A 1 83 ? -1.597 -7.801 -4.719 1.00 98.94 83 ASN A CA 1
ATOM 659 C C . ASN A 1 83 ? -1.442 -8.901 -3.663 1.00 98.94 83 ASN A C 1
ATOM 661 O O . ASN A 1 83 ? -2.086 -8.842 -2.614 1.00 98.94 83 ASN A O 1
ATOM 665 N N . ASP A 1 84 ? -0.549 -9.863 -3.898 1.00 98.88 84 ASP A N 1
ATOM 666 C CA . ASP A 1 84 ? -0.286 -10.946 -2.949 1.00 98.88 84 ASP A CA 1
ATOM 667 C C . ASP A 1 84 ? 0.330 -10.406 -1.648 1.00 98.88 84 ASP A C 1
ATOM 669 O O . ASP A 1 84 ? -0.075 -10.799 -0.551 1.00 98.88 84 ASP A O 1
ATOM 673 N N . TYR A 1 85 ? 1.262 -9.451 -1.757 1.00 98.88 85 TYR A N 1
ATOM 674 C CA . TYR A 1 85 ? 1.873 -8.784 -0.609 1.00 98.88 85 TYR A CA 1
ATOM 675 C C . TYR A 1 85 ? 0.834 -8.060 0.247 1.00 98.88 85 TYR A C 1
ATOM 677 O O . TYR A 1 85 ? 0.790 -8.268 1.461 1.00 98.88 85 TYR A O 1
ATOM 685 N N . ILE A 1 86 ? 0.000 -7.206 -0.359 1.00 98.88 86 ILE A N 1
ATOM 686 C CA . ILE A 1 86 ? -0.933 -6.393 0.425 1.00 98.88 86 ILE A CA 1
ATOM 687 C C . ILE A 1 86 ? -2.030 -7.252 1.044 1.00 98.88 86 ILE A C 1
ATOM 689 O O . ILE A 1 86 ? -2.393 -7.019 2.195 1.00 98.88 86 ILE A O 1
ATOM 693 N N . ALA A 1 87 ? -2.498 -8.286 0.336 1.00 98.88 87 ALA A N 1
ATOM 694 C CA . ALA A 1 87 ? -3.455 -9.244 0.872 1.00 98.88 87 ALA A CA 1
ATOM 695 C C . ALA A 1 87 ? -2.896 -9.963 2.110 1.00 98.88 87 ALA A C 1
ATOM 697 O O . ALA A 1 87 ? -3.586 -10.065 3.128 1.00 98.88 87 ALA A O 1
ATOM 698 N N . ASP A 1 88 ? -1.637 -10.413 2.060 1.00 98.81 88 ASP A N 1
ATOM 699 C CA . ASP A 1 88 ? -0.985 -11.045 3.207 1.00 98.81 88 ASP A CA 1
ATOM 700 C C . ASP A 1 88 ? -0.762 -10.060 4.368 1.00 98.81 88 ASP A C 1
ATOM 702 O O . ASP A 1 88 ? -1.000 -10.413 5.527 1.00 98.81 88 ASP A O 1
ATOM 706 N N . ALA A 1 89 ? -0.362 -8.821 4.075 1.00 98.69 89 ALA A N 1
ATOM 707 C CA . ALA A 1 89 ? -0.061 -7.807 5.084 1.00 98.69 89 ALA A CA 1
ATOM 708 C C . ALA A 1 89 ? -1.303 -7.347 5.870 1.00 98.69 89 ALA A C 1
ATOM 710 O O . ALA A 1 89 ? -1.213 -7.106 7.074 1.00 98.69 89 ALA A O 1
ATOM 711 N N . ILE A 1 90 ? -2.474 -7.257 5.227 1.00 98.75 90 ILE A N 1
ATOM 712 C CA . ILE A 1 90 ? -3.701 -6.752 5.871 1.00 98.75 90 ILE A CA 1
ATOM 713 C C . ILE A 1 90 ? -4.564 -7.841 6.524 1.00 98.75 90 ILE A C 1
ATOM 715 O O . ILE A 1 90 ? -5.482 -7.511 7.276 1.00 98.75 90 ILE A O 1
ATOM 719 N N . LYS A 1 91 ? -4.290 -9.133 6.281 1.00 98.50 91 LYS A N 1
ATOM 720 C CA . LYS A 1 91 ? -5.179 -10.257 6.662 1.00 98.50 91 LYS A CA 1
ATOM 721 C C . LYS A 1 91 ? -5.550 -10.327 8.149 1.00 98.50 91 LYS A C 1
ATOM 723 O O . LYS A 1 91 ? -6.589 -10.881 8.493 1.00 98.50 91 LYS A O 1
ATOM 728 N N . ALA A 1 92 ? -4.699 -9.798 9.030 1.00 98.56 92 ALA A N 1
ATOM 729 C CA . ALA A 1 92 ? -4.926 -9.785 10.476 1.00 98.56 92 ALA A CA 1
ATOM 730 C C . ALA A 1 92 ? -5.873 -8.660 10.940 1.00 98.56 92 ALA A C 1
ATOM 732 O O . ALA A 1 92 ? -6.310 -8.672 12.089 1.00 98.56 92 ALA A O 1
ATOM 733 N N . HIS A 1 93 ? -6.202 -7.708 10.061 1.00 98.62 93 HIS A N 1
ATOM 734 C CA . HIS A 1 93 ? -6.995 -6.516 10.370 1.00 98.62 93 HIS A CA 1
ATOM 735 C C . HIS A 1 93 ? -8.183 -6.318 9.404 1.00 98.62 93 HIS A C 1
ATOM 737 O O . HIS A 1 93 ? -8.353 -5.222 8.862 1.00 98.62 93 HIS A O 1
ATOM 743 N N . PRO A 1 94 ? -9.030 -7.341 9.168 1.00 98.62 94 PRO A N 1
ATOM 744 C CA . PRO A 1 94 ? -10.109 -7.267 8.177 1.00 98.62 94 PRO A CA 1
ATOM 745 C C . PRO A 1 94 ? -11.205 -6.251 8.533 1.00 98.62 94 PRO A C 1
ATOM 747 O O . PRO A 1 94 ? -11.964 -5.835 7.665 1.00 98.62 94 PRO A O 1
ATOM 750 N N . ASP A 1 95 ? -11.304 -5.848 9.800 1.00 98.69 95 ASP A N 1
ATOM 751 C CA . ASP A 1 95 ? -12.214 -4.817 10.299 1.00 98.69 95 ASP A CA 1
ATOM 752 C C . ASP A 1 95 ? -11.658 -3.394 10.142 1.00 98.69 95 ASP A C 1
ATOM 754 O O . ASP A 1 95 ? -12.384 -2.428 10.384 1.00 98.69 95 ASP A O 1
ATOM 758 N N . ARG A 1 96 ? -10.384 -3.251 9.749 1.00 98.75 96 ARG A N 1
ATOM 759 C CA . ARG A 1 96 ? -9.675 -1.964 9.665 1.00 98.75 96 ARG A CA 1
ATOM 760 C C . ARG A 1 96 ? -9.092 -1.671 8.285 1.00 98.75 96 ARG A C 1
ATOM 762 O O . ARG A 1 96 ? -9.004 -0.502 7.926 1.00 98.75 96 ARG A O 1
ATOM 769 N N . LEU A 1 97 ? -8.666 -2.690 7.545 1.00 98.94 97 LEU A N 1
ATOM 770 C CA . LEU A 1 97 ? -7.910 -2.542 6.304 1.00 98.94 97 LEU A CA 1
ATOM 771 C C . LEU A 1 97 ? -8.548 -3.351 5.169 1.00 98.94 97 LEU A C 1
ATOM 773 O O . LEU A 1 97 ? -8.951 -4.501 5.353 1.00 98.94 97 LEU A O 1
ATOM 777 N N . GLY A 1 98 ? -8.592 -2.744 3.988 1.00 98.88 98 GLY A N 1
ATOM 778 C CA . GLY A 1 98 ? -8.896 -3.373 2.703 1.00 98.88 98 GLY A CA 1
ATOM 779 C C . GLY A 1 98 ? -7.870 -2.948 1.654 1.00 98.88 98 GLY A C 1
ATOM 780 O O . GLY A 1 98 ? -7.011 -2.115 1.940 1.00 98.88 98 GLY A O 1
ATOM 781 N N . ALA A 1 99 ? -7.951 -3.489 0.439 1.00 98.94 99 ALA A N 1
ATOM 782 C CA . ALA A 1 99 ? -7.057 -3.100 -0.651 1.00 98.94 99 ALA A CA 1
ATOM 783 C C . ALA A 1 99 ? -7.774 -3.055 -2.006 1.00 98.94 99 ALA A C 1
ATOM 785 O O . ALA A 1 99 ? -8.699 -3.833 -2.252 1.00 98.94 99 ALA A O 1
ATOM 786 N N . PHE A 1 100 ? -7.327 -2.149 -2.873 1.00 98.94 100 PHE A N 1
ATOM 787 C CA . PHE A 1 100 ? -7.632 -2.164 -4.301 1.00 98.94 100 PHE A CA 1
ATOM 788 C C . PHE A 1 100 ? -6.599 -2.991 -5.073 1.00 98.94 100 PHE A C 1
ATOM 790 O O . PHE A 1 100 ? -5.451 -3.106 -4.642 1.00 98.94 100 PHE A O 1
ATOM 797 N N . ALA A 1 101 ? -7.044 -3.537 -6.208 1.00 97.31 101 ALA A N 1
ATOM 798 C CA . ALA A 1 101 ? -6.198 -4.168 -7.219 1.00 97.31 101 ALA A CA 1
ATOM 799 C C . ALA A 1 101 ? -5.746 -3.153 -8.278 1.00 97.31 101 ALA A C 1
ATOM 801 O O . ALA A 1 101 ? -6.499 -2.174 -8.505 1.00 97.31 101 ALA A O 1
#

Organism: Fusarium oxysporum (NCBI:txid550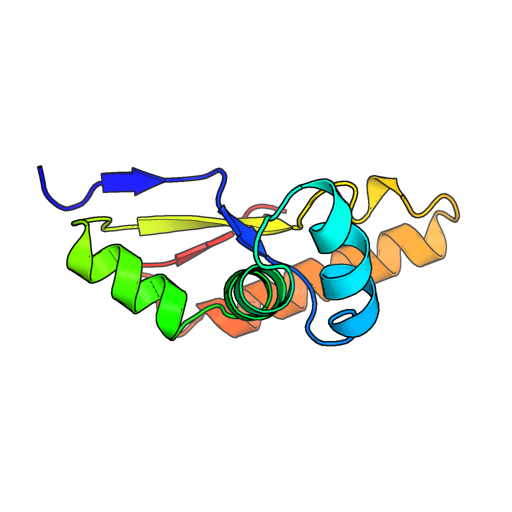7)